Protein 2QTP (pdb70)

Secondary structure (DSSP, 8-state):
-EEEEEEEEEEEEEETTEEEEEEEEEEEEEEEEB-TTTT---S--TT--HHHHHHHHHHHHHHHHHT--GGG--EEEEE---TTS-HHHHHHHT-S-----EE----TT--EEEEEB--EEEEE-BTTBS-TTB--EEEEEE-

Foldseek 3Di:
DWPDKDKDKDWDQADPNRGDVVTKMKMKMDTKFFAPQQQHDDDDLQVLVVLLVVLLVGLVVQCVVVVHDSVQWLWKWKEKAAQRDDQVSRVSSPPDVVVHYYYYDDAAFDWDWTAIDVNPTDIDHHRHDDHRRIMIMMMTIGD

InterPro domains:
  IPR009569 Amino acid synthesis, putative [PF06684] (4-179)
  IPR035936 BB2672 superfamily [G3DSA:3.30.1330.110] (1-193)
  IPR035936 BB2672 superfamily [SSF160519] (2-193)

Organism: Ruegeria pomeroyi (strain ATCC 700808 / DSM 15171 / DSS-3) (NCBI:txid246200)

Structure (mmCIF, N/CA/C/O backbone):
data_2QTP
#
_entry.id   2QTP
#
_cell.length_a   94.730
_cell.length_b   94.730
_cell.length_c   47.150
_cell.angle_alpha   90.000
_cell.angle_beta   90.000
_cell.angle_gamma   90.000
#
_symmetry.space_group_name_H-M   'P 43 21 2'
#
loop_
_entity.id
_entity.type
_entity.pdbx_description
1 polymer 'Uncharacterized protein'
2 water water
#
loop_
_atom_site.group_PDB
_atom_site.id
_atom_site.type_symbol
_atom_site.label_atom_id
_atom_site.label_alt_id
_atom_site.label_comp_id
_atom_site.label_asym_id
_atom_site.label_entity_id
_atom_site.label_seq_id
_atom_site.pdbx_PDB_ins_code
_atom_site.Cartn_x
_atom_site.Cartn_y
_atom_site.Cartn_z
_atom_site.occupancy
_atom_site.B_iso_or_equiv
_atom_site.auth_seq_id
_atom_site.auth_comp_id
_atom_site.auth_asym_id
_atom_site.auth_atom_id
_atom_site.pdbx_PDB_model_num
ATOM 1 N N . LYS A 1 4 ? 47.426 21.891 23.983 1.00 86.49 3 LYS A N 1
ATOM 2 C CA . LYS A 1 4 ? 48.765 21.767 24.668 1.00 82.04 3 LYS A CA 1
ATOM 3 C C . LYS A 1 4 ? 49.887 22.403 23.854 1.00 77.21 3 LYS A C 1
ATOM 4 O O . LYS A 1 4 ? 50.812 21.685 23.493 1.00 80.57 3 LYS A O 1
ATOM 6 N N . ILE A 1 5 ? 49.805 23.700 23.542 1.00 71.29 4 ILE A N 1
ATOM 7 C CA . ILE A 1 5 ? 50.865 24.410 22.759 1.00 69.02 4 ILE A CA 1
ATOM 8 C C . ILE A 1 5 ? 51.923 25.022 23.676 1.00 66.45 4 ILE A C 1
ATOM 9 O O . ILE A 1 5 ? 51.647 25.951 24.416 1.00 65.79 4 ILE A O 1
ATOM 14 N N . ARG A 1 6 ? 53.137 24.497 23.625 1.00 63.39 5 ARG A N 1
ATOM 15 C CA . ARG A 1 6 ? 54.242 25.077 24.404 1.00 65.45 5 ARG A CA 1
ATOM 16 C C . ARG A 1 6 ? 54.824 26.382 23.810 1.00 63.41 5 ARG A C 1
ATOM 17 O O . ARG A 1 6 ? 55.120 27.356 24.528 1.00 62.66 5 ARG A O 1
ATOM 25 N N . LYS A 1 7 ? 54.996 26.377 22.487 1.00 66.50 6 LYS A N 1
ATOM 26 C CA . LYS A 1 7 ? 55.643 27.463 21.743 1.00 66.55 6 LYS A CA 1
ATOM 27 C C . LYS A 1 7 ? 54.972 27.620 20.391 1.00 64.81 6 LYS A C 1
ATOM 28 O O . LYS A 1 7 ? 54.609 26.613 19.764 1.00 62.94 6 LYS A O 1
ATOM 34 N N . ILE A 1 8 ? 54.877 28.858 19.924 1.00 62.83 7 ILE A N 1
ATOM 35 C CA . ILE A 1 8 ? 54.468 29.157 18.557 1.00 65.87 7 ILE A CA 1
ATOM 36 C C . ILE A 1 8 ? 55.574 30.039 17.980 1.00 65.43 7 ILE A C 1
ATOM 37 O O . ILE A 1 8 ? 56.097 30.897 18.657 1.00 64.09 7 ILE A O 1
ATOM 42 N N . ALA A 1 9 ? 55.939 29.815 16.729 1.00 65.68 8 ALA A N 1
ATOM 43 C CA . ALA A 1 9 ? 56.992 30.610 16.107 1.00 66.32 8 ALA A CA 1
ATOM 44 C C . ALA A 1 9 ? 56.567 30.948 14.687 1.00 66.05 8 ALA A C 1
ATOM 45 O O . ALA A 1 9 ? 55.937 30.111 14.011 1.00 63.95 8 ALA A O 1
ATOM 47 N N . VAL A 1 10 ? 56.884 32.164 14.246 1.00 63.21 9 VAL A N 1
ATOM 48 C CA . VAL A 1 10 ? 56.569 32.611 12.878 1.00 65.61 9 VAL A CA 1
ATOM 49 C C . VAL A 1 10 ? 57.862 33.131 12.229 1.00 66.54 9 VAL A C 1
ATOM 50 O O . VAL A 1 10 ? 58.617 33.892 12.854 1.00 67.87 9 VAL A O 1
ATOM 54 N N . PHE A 1 11 ? 58.136 32.675 11.011 1.00 68.24 10 PHE A N 1
ATOM 55 C CA . PHE A 1 11 ? 59.359 33.040 10.237 1.00 70.49 10 PHE A CA 1
ATOM 56 C C . PHE A 1 11 ? 58.901 33.644 8.919 1.00 69.08 10 PHE A C 1
ATOM 57 O O . PHE A 1 11 ? 58.063 33.046 8.236 1.00 66.00 10 PHE A O 1
ATOM 65 N N . ILE A 1 12 ? 59.398 34.835 8.583 1.00 66.53 11 ILE A N 1
ATOM 66 C CA . ILE A 1 12 ? 59.120 35.436 7.297 1.00 66.48 11 ILE A CA 1
ATOM 67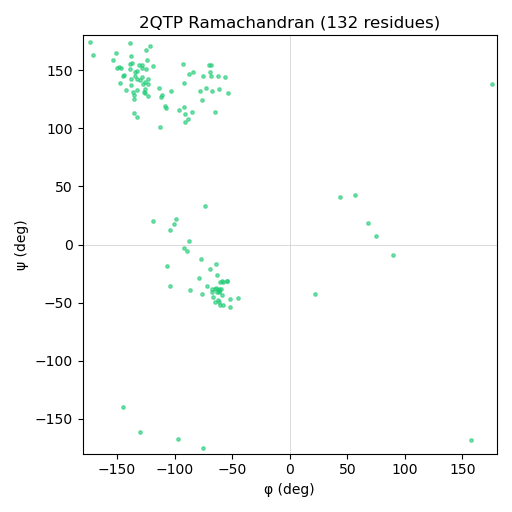 C C . ILE A 1 12 ? 60.449 35.732 6.596 1.00 65.88 11 ILE A C 1
ATOM 68 O O . ILE A 1 12 ? 61.410 36.207 7.221 1.00 61.91 11 ILE A O 1
ATOM 73 N N . GLU A 1 13 ? 60.476 35.546 5.289 1.00 63.85 12 GLU A N 1
ATOM 74 C CA . GLU A 1 13 ? 61.670 35.794 4.526 1.00 64.58 12 GLU A CA 1
ATOM 75 C C . GLU A 1 13 ? 61.324 36.569 3.260 1.00 62.61 12 GLU A C 1
ATOM 76 O O . GLU A 1 13 ? 60.454 36.146 2.507 1.00 61.17 12 GLU A O 1
ATOM 82 N N . GLU A 1 14 ? 61.985 37.719 3.060 1.00 60.54 13 GLU A N 1
ATOM 83 C CA . GLU A 1 14 ? 61.798 38.535 1.883 1.00 64.22 13 GLU A CA 1
ATOM 84 C C . GLU A 1 14 ? 63.034 38.485 1.033 1.00 61.44 13 GLU A C 1
ATOM 85 O O . GLU A 1 14 ? 64.117 38.794 1.511 1.00 60.16 13 GLU A O 1
ATOM 91 N N . THR A 1 15 ? 62.855 38.189 -0.242 1.00 58.64 14 THR A N 1
ATOM 92 C CA . THR A 1 15 ? 63.948 38.138 -1.191 1.00 58.59 14 THR A CA 1
ATOM 93 C C . THR A 1 15 ? 63.828 39.324 -2.098 1.00 58.57 14 THR A C 1
ATOM 94 O O . THR A 1 15 ? 62.812 39.499 -2.784 1.00 59.06 14 THR A O 1
ATOM 98 N N . ARG A 1 16 ? 64.858 40.164 -2.071 1.00 57.28 15 ARG A N 1
ATOM 99 C CA . ARG A 1 16 ? 64.910 41.341 -2.879 1.00 55.03 15 ARG A CA 1
ATOM 100 C C . ARG A 1 16 ? 65.896 41.219 -4.046 1.00 54.93 15 ARG A C 1
ATOM 101 O O . ARG A 1 16 ? 65.841 42.026 -4.954 1.00 51.58 15 ARG A O 1
ATOM 109 N N . ILE A 1 17 ? 66.830 40.267 -3.993 1.00 54.93 16 ILE A N 1
ATOM 110 C CA . ILE A 1 17 ? 67.782 40.033 -5.092 1.00 55.33 16 ILE A CA 1
ATOM 111 C C . ILE A 1 17 ? 67.842 38.526 -5.267 1.00 58.09 16 ILE A C 1
ATOM 112 O O . ILE A 1 17 ? 67.944 37.791 -4.299 1.00 58.07 16 ILE A O 1
ATOM 117 N N . GLU A 1 18 ? 67.712 38.059 -6.498 1.00 64.40 17 GLU A N 1
ATOM 118 C CA . GLU A 1 18 ? 67.714 36.619 -6.781 1.00 70.08 17 GLU A CA 1
ATOM 119 C C . GLU A 1 18 ? 68.342 36.458 -8.145 1.00 71.29 17 GLU A C 1
ATOM 120 O O . GLU A 1 18 ? 68.095 37.277 -9.036 1.00 73.13 17 GLU A O 1
ATOM 126 N N . ALA A 1 19 ? 69.182 35.437 -8.291 1.00 72.14 18 ALA A N 1
ATOM 127 C CA . ALA A 1 19 ? 69.933 35.241 -9.518 1.00 72.19 18 ALA A CA 1
ATOM 128 C C . ALA A 1 19 ? 70.498 36.579 -9.997 1.00 72.88 18 ALA A C 1
ATOM 129 O O . ALA A 1 19 ? 70.458 36.868 -11.179 1.00 75.22 18 ALA A O 1
ATOM 130 N N . GLY A 1 20 ? 70.996 37.406 -9.081 1.00 73.01 19 GLY A N 1
ATOM 131 C CA . GLY A 1 20 ? 71.582 38.702 -9.442 1.00 72.45 19 GLY A CA 1
ATOM 132 C C . GLY A 1 20 ? 70.619 39.749 -9.984 1.00 73.23 19 GLY A C 1
ATOM 133 O O . GLY A 1 20 ? 71.053 40.729 -10.568 1.00 74.41 19 GLY A O 1
ATOM 134 N N . ARG A 1 21 ? 69.320 39.577 -9.740 1.00 76.21 20 ARG A N 1
ATOM 135 C CA . ARG A 1 21 ? 68.283 40.459 -10.292 1.00 77.70 20 ARG A CA 1
ATOM 136 C C . ARG A 1 21 ? 67.403 41.025 -9.169 1.00 74.34 20 ARG A C 1
ATOM 137 O O . ARG A 1 21 ? 66.908 40.262 -8.346 1.00 73.27 20 ARG A O 1
ATOM 143 N N . GLU A 1 22 ? 67.198 42.344 -9.158 1.00 72.12 21 GLU A N 1
ATOM 144 C CA . GLU A 1 22 ? 66.364 43.014 -8.146 1.00 74.09 21 GLU A CA 1
ATOM 145 C C . GLU A 1 22 ? 64.883 42.592 -8.235 1.00 73.25 21 GLU A C 1
ATOM 146 O O . GLU A 1 22 ? 64.210 42.873 -9.203 1.00 75.64 21 GLU A O 1
ATOM 152 N N . ILE A 1 23 ? 64.393 41.904 -7.213 1.00 74.90 22 ILE A N 1
ATOM 153 C CA . ILE A 1 23 ? 63.011 41.428 -7.153 1.00 73.77 22 ILE A CA 1
ATOM 154 C C . ILE A 1 23 ? 62.132 42.532 -6.523 1.00 76.75 22 ILE A C 1
ATOM 155 O O . ILE A 1 23 ? 62.218 42.810 -5.316 1.00 76.72 22 ILE A O 1
ATOM 160 N N . SER A 1 24 ? 61.311 43.171 -7.364 1.00 78.34 23 SER A N 1
ATOM 161 C CA . SER A 1 24 ? 60.435 44.284 -6.966 1.00 79.38 23 SER A CA 1
ATOM 162 C C . SER A 1 24 ? 59.028 44.103 -7.549 1.00 79.34 23 SER A C 1
ATOM 163 O O . SER A 1 24 ? 58.855 44.144 -8.762 1.00 81.14 23 SER A O 1
ATOM 166 N N . PRO A 1 25 ? 58.018 43.876 -6.693 1.00 79.12 24 PRO A N 1
ATOM 167 C CA . PRO A 1 25 ? 58.115 43.811 -5.232 1.00 77.12 24 PRO A CA 1
ATOM 168 C C . PRO A 1 25 ? 58.871 42.553 -4.790 1.00 74.37 24 PRO A C 1
ATOM 169 O O . PRO A 1 25 ? 58.932 41.578 -5.543 1.00 75.71 24 PRO A O 1
ATOM 173 N N . PRO A 1 26 ? 59.488 42.587 -3.602 1.00 72.30 25 PRO A N 1
ATOM 174 C CA . PRO A 1 26 ? 60.140 41.393 -3.055 1.00 70.24 25 PRO A CA 1
ATOM 175 C C . PRO A 1 26 ? 59.196 40.228 -2.942 1.00 68.96 25 PRO A C 1
ATOM 176 O O . PRO A 1 26 ? 58.031 40.428 -2.630 1.00 70.90 25 PRO A O 1
ATOM 180 N N . THR A 1 27 ? 59.693 39.021 -3.181 1.00 65.40 26 THR A N 1
ATOM 181 C CA . THR A 1 27 ? 58.889 37.861 -2.984 1.00 64.40 26 THR A CA 1
ATOM 182 C C . THR A 1 27 ? 59.030 37.429 -1.520 1.00 62.27 26 THR A C 1
ATOM 183 O O . THR A 1 27 ? 60.068 37.625 -0.903 1.00 60.31 26 THR A O 1
ATOM 187 N N . ARG A 1 28 ? 57.964 36.883 -0.949 1.00 59.77 27 ARG A N 1
ATOM 188 C CA . ARG A 1 28 ? 57.961 36.576 0.461 1.00 61.65 27 ARG A CA 1
ATOM 189 C C . ARG A 1 28 ? 57.411 35.206 0.772 1.00 63.79 27 ARG A C 1
ATOM 190 O O . ARG A 1 28 ? 56.481 34.723 0.114 1.00 67.70 27 ARG A O 1
ATOM 198 N N . LYS A 1 29 ? 57.988 34.582 1.792 1.00 61.98 28 LYS A N 1
ATOM 199 C CA . LYS A 1 29 ? 57.526 33.294 2.283 1.00 62.83 28 LYS A CA 1
ATOM 200 C C . LYS A 1 29 ? 57.318 33.434 3.783 1.00 61.26 28 LYS A C 1
ATOM 201 O O . LYS A 1 29 ? 58.090 34.125 4.468 1.00 61.52 28 LYS A O 1
ATOM 207 N N . ALA A 1 30 ? 56.299 32.775 4.308 1.00 60.47 29 ALA A N 1
ATOM 208 C CA . ALA A 1 30 ? 56.082 32.769 5.750 1.00 59.73 29 ALA A CA 1
ATOM 209 C C . ALA A 1 30 ? 55.793 31.352 6.160 1.00 60.81 29 ALA A C 1
ATOM 210 O O . ALA A 1 30 ? 55.220 30.578 5.377 1.00 59.84 29 ALA A O 1
ATOM 212 N N . VAL A 1 31 ? 56.189 31.004 7.378 1.00 61.44 30 VAL A N 1
ATOM 213 C CA . VAL A 1 31 ? 55.877 29.702 7.954 1.00 63.34 30 VAL A CA 1
ATOM 214 C C . VAL A 1 31 ? 55.574 29.901 9.449 1.00 64.21 30 VAL A C 1
ATOM 215 O O . VAL A 1 31 ? 56.256 30.661 10.119 1.00 64.44 30 VAL A O 1
ATOM 219 N N . ALA A 1 32 ? 54.491 29.297 9.921 1.00 63.43 31 ALA A N 1
ATOM 220 C CA . ALA A 1 32 ? 54.088 29.339 11.330 1.00 63.87 31 ALA A CA 1
ATOM 221 C C . ALA A 1 32 ? 54.218 27.899 11.867 1.00 63.88 31 ALA A C 1
ATOM 222 O O . ALA A 1 32 ? 53.802 26.942 11.203 1.00 62.71 31 ALA A O 1
ATOM 224 N N . VAL A 1 33 ? 54.815 27.775 13.051 1.00 62.54 32 VAL A N 1
ATOM 225 C CA . VAL A 1 33 ? 55.137 26.499 13.681 1.00 63.35 32 VAL A CA 1
ATOM 226 C C . VAL A 1 33 ? 54.580 26.456 15.115 1.00 65.21 32 VAL A C 1
ATOM 227 O O . VAL A 1 33 ? 54.648 27.465 15.849 1.00 63.67 32 VAL A O 1
ATOM 231 N N . ALA A 1 34 ? 54.004 25.308 15.488 1.00 63.48 33 ALA A N 1
ATOM 232 C CA . ALA A 1 34 ? 53.513 25.058 16.868 1.00 65.93 33 ALA A CA 1
ATOM 233 C C . ALA A 1 34 ? 54.185 23.821 17.399 1.00 66.24 33 ALA A C 1
ATOM 234 O O . ALA A 1 34 ? 54.396 22.852 16.666 1.00 65.55 33 ALA A O 1
ATOM 236 N N . VAL A 1 35 ? 54.581 23.896 18.663 1.00 65.08 34 VAL A N 1
ATOM 237 C CA . VAL A 1 35 ? 55.142 22.763 19.385 1.00 66.54 34 VAL A CA 1
ATOM 238 C C . VAL A 1 35 ? 54.091 22.314 20.387 1.00 65.18 34 VAL A C 1
ATOM 239 O O . VAL A 1 35 ? 53.700 23.069 21.274 1.00 64.71 34 VAL A O 1
ATOM 243 N N . ILE A 1 36 ? 53.613 21.079 20.230 1.00 67.55 35 ILE A N 1
ATOM 244 C CA . ILE A 1 36 ? 52.602 20.546 21.132 1.00 67.49 35 ILE A CA 1
ATOM 245 C C . ILE A 1 36 ? 53.056 19.249 21.768 1.00 66.51 35 ILE A C 1
ATOM 246 O O . ILE A 1 36 ? 53.918 18.593 21.246 1.00 63.73 35 ILE A O 1
ATOM 251 N N . GLU A 1 37 ? 52.451 18.892 22.894 1.00 68.33 36 GLU A N 1
ATOM 252 C CA . GLU A 1 37 ? 52.652 17.600 23.520 1.00 71.08 36 GLU A CA 1
ATOM 253 C C . GLU A 1 37 ? 51.933 16.539 22.691 1.00 68.61 36 GLU A C 1
ATOM 254 O O . GLU A 1 37 ? 50.810 16.750 22.245 1.00 67.16 36 GLU A O 1
ATOM 260 N N . ASN A 1 38 ? 52.609 15.421 22.434 1.00 65.32 37 ASN A N 1
ATOM 261 C CA . ASN A 1 38 ? 52.018 14.301 21.709 1.00 64.63 37 ASN A CA 1
ATOM 262 C C . ASN A 1 38 ? 51.280 13.474 22.746 1.00 65.65 37 ASN A C 1
ATOM 263 O O . ASN A 1 38 ? 51.915 12.928 23.651 1.00 65.43 37 ASN A O 1
ATOM 268 N N . PRO A 1 39 ? 49.934 13.404 22.664 1.00 68.14 38 PRO A N 1
ATOM 269 C CA . PRO A 1 39 ? 49.229 12.585 23.674 1.00 67.28 38 PRO A CA 1
ATOM 270 C C . PRO A 1 39 ? 49.561 11.079 23.604 1.00 64.95 38 PRO A C 1
ATOM 271 O O . PRO A 1 39 ? 49.343 10.364 24.566 1.00 67.75 38 PRO A O 1
ATOM 275 N N . PHE A 1 40 ? 50.129 10.629 22.490 1.00 64.63 39 PHE A N 1
ATOM 276 C CA . PHE A 1 40 ? 50.458 9.239 22.289 1.00 65.27 39 PHE A CA 1
ATOM 277 C C . PHE A 1 40 ? 51.941 8.941 22.444 1.00 64.48 39 PHE A C 1
ATOM 278 O O . PHE A 1 40 ? 52.377 7.882 22.059 1.00 66.47 39 PHE A O 1
ATOM 286 N N . ALA A 1 41 ? 52.709 9.885 22.983 1.00 63.38 40 ALA A N 1
ATOM 287 C CA . ALA A 1 41 ? 54.114 9.671 23.240 1.00 60.37 40 ALA A CA 1
ATOM 288 C C . ALA A 1 41 ? 54.258 8.524 24.237 1.00 60.09 40 ALA A C 1
ATOM 289 O O . ALA A 1 41 ? 53.553 8.482 25.238 1.00 60.90 40 ALA A O 1
ATOM 291 N N . GLY A 1 42 ? 55.170 7.599 23.951 1.00 57.54 41 GLY A N 1
ATOM 292 C CA . GLY A 1 42 ? 55.408 6.423 24.805 1.00 58.82 41 GLY A CA 1
ATOM 293 C C . GLY A 1 42 ? 54.365 5.343 24.717 1.00 57.00 41 GLY A C 1
ATOM 294 O O . GLY A 1 42 ? 54.413 4.372 25.454 1.00 58.61 41 GLY A O 1
ATOM 295 N N . ARG A 1 43 ? 53.440 5.482 23.787 1.00 59.90 42 ARG A N 1
ATOM 296 C CA . ARG A 1 43 ? 52.284 4.601 23.683 1.00 60.83 42 ARG A CA 1
ATOM 297 C C . ARG A 1 43 ? 52.098 4.012 22.277 1.00 62.64 42 ARG A C 1
ATOM 298 O O . ARG A 1 43 ? 52.513 4.595 21.266 1.00 58.66 42 ARG A O 1
ATOM 306 N N . TYR A 1 44 ? 51.455 2.859 22.234 1.00 63.90 43 TYR A N 1
ATOM 307 C CA . TYR A 1 44 ? 51.113 2.155 20.992 1.00 65.00 43 TYR A CA 1
ATOM 308 C C . TYR A 1 44 ? 49.599 2.213 20.894 1.00 65.67 43 TYR A C 1
ATOM 309 O O . TYR A 1 44 ? 48.915 1.497 21.591 1.00 64.70 43 TYR A O 1
ATOM 318 N N . VAL A 1 45 ? 49.084 3.116 20.069 1.00 69.48 44 VAL A N 1
ATOM 319 C CA . VAL A 1 45 ? 47.622 3.313 19.929 1.00 71.92 44 VAL A CA 1
ATOM 320 C C . VAL A 1 45 ? 47.211 3.254 18.467 1.00 70.71 44 VAL A C 1
ATOM 321 O O . VAL A 1 45 ? 48.017 3.551 17.601 1.00 73.73 44 VAL A O 1
ATOM 325 N N . GLU A 1 46 ? 45.978 2.847 18.183 1.00 69.41 45 GLU A N 1
ATOM 326 C CA . GLU A 1 46 ? 45.528 2.707 16.790 1.00 68.74 45 GLU A CA 1
ATOM 327 C C . GLU A 1 46 ? 44.609 3.852 16.371 1.00 66.33 45 GLU A C 1
ATOM 328 O O . GLU A 1 46 ? 44.628 4.276 15.221 1.00 64.13 45 GLU A O 1
ATOM 334 N N . ASP A 1 47 ? 43.794 4.323 17.306 1.00 64.30 46 ASP A N 1
ATOM 335 C CA . ASP A 1 47 ? 42.817 5.379 17.029 1.00 64.57 46 ASP A CA 1
ATOM 336 C C . ASP A 1 47 ? 43.459 6.715 17.301 1.00 64.57 46 ASP A C 1
ATOM 337 O O . ASP A 1 47 ? 43.671 7.116 18.471 1.00 65.81 46 ASP A O 1
ATOM 342 N N . LEU A 1 48 ? 43.782 7.410 16.209 1.00 65.22 47 LEU A N 1
ATOM 343 C CA . LEU A 1 48 ? 44.502 8.683 16.269 1.00 63.81 47 LEU A CA 1
ATOM 344 C C . LEU A 1 48 ? 43.580 9.889 16.107 1.00 62.64 47 LEU A C 1
ATOM 345 O O . LEU A 1 48 ? 44.038 10.966 15.807 1.00 60.73 47 LEU A O 1
ATOM 350 N N . THR A 1 49 ? 42.276 9.692 16.293 1.00 62.43 48 THR A N 1
ATOM 351 C CA . THR A 1 49 ? 41.281 10.748 16.174 1.00 62.91 48 THR A CA 1
ATOM 352 C C . THR A 1 49 ? 41.735 12.026 16.873 1.00 65.95 48 THR A C 1
ATOM 353 O O . THR A 1 49 ? 41.638 13.118 16.314 1.00 68.50 48 THR A O 1
ATOM 357 N N . GLU A 1 50 ? 42.237 11.879 18.093 1.00 67.11 49 GLU A N 1
ATOM 358 C CA . GLU A 1 50 ? 42.593 13.021 18.906 1.00 68.44 49 GLU A CA 1
ATOM 359 C C . GLU A 1 50 ? 43.656 13.883 18.205 1.00 66.48 49 GLU A C 1
ATOM 360 O O . GLU A 1 50 ? 43.586 15.107 18.252 1.00 66.73 49 GLU A O 1
ATOM 366 N N . LEU A 1 51 ? 44.613 13.258 17.524 1.00 65.63 50 LEU A N 1
ATOM 367 C CA . LEU A 1 51 ? 45.595 14.036 16.770 1.00 65.31 50 LEU A CA 1
ATOM 368 C C . LEU A 1 51 ? 45.027 14.660 15.486 1.00 64.85 50 LEU A C 1
ATOM 369 O O . LEU A 1 51 ? 45.510 15.703 15.092 1.00 64.18 50 LEU A O 1
ATOM 382 N N . ASP A 1 53 ? 41.850 15.729 15.108 1.00 63.58 52 ASP A N 1
ATOM 383 C CA . ASP A 1 53 ? 41.072 16.871 15.599 1.00 64.46 52 ASP A CA 1
ATOM 384 C C . ASP A 1 53 ? 41.998 18.010 15.995 1.00 64.44 52 ASP A C 1
ATOM 385 O O . ASP A 1 53 ? 41.749 19.144 15.640 1.00 67.06 52 ASP A O 1
ATOM 390 N N . THR A 1 54 ? 43.099 17.711 16.678 1.00 65.20 53 THR A N 1
ATOM 391 C CA . THR A 1 54 ? 44.112 18.759 17.041 1.00 67.41 53 THR A CA 1
ATOM 392 C C . THR A 1 54 ? 44.769 19.388 15.791 1.00 67.15 53 THR A C 1
ATOM 393 O O . THR A 1 54 ? 44.966 20.583 15.710 1.00 66.88 53 THR A O 1
ATOM 397 N N . GLY A 1 55 ? 45.080 18.563 14.806 1.00 67.29 54 GLY A N 1
ATOM 398 C CA . GLY A 1 55 ? 45.633 19.027 13.555 1.00 63.32 54 GLY A CA 1
ATOM 399 C C . GLY A 1 55 ? 44.716 19.948 12.802 1.00 64.88 54 GLY A C 1
ATOM 400 O O . GLY A 1 55 ? 45.171 20.893 12.201 1.00 64.73 54 GLY A O 1
ATOM 401 N N . ALA A 1 56 ? 43.420 19.680 12.817 1.00 65.27 55 ALA A N 1
ATOM 402 C CA . ALA A 1 56 ? 42.445 20.579 12.189 1.00 67.77 55 ALA A CA 1
ATOM 403 C C . ALA A 1 56 ? 42.516 22.007 12.762 1.00 67.91 55 ALA A C 1
ATOM 404 O O . ALA A 1 56 ? 42.553 22.964 12.006 1.00 69.07 55 ALA A O 1
ATOM 406 N N A GLU A 1 57 ? 42.540 22.119 14.081 0.50 69.61 56 GLU A N 1
ATOM 407 N N B GLU A 1 57 ? 42.550 22.125 14.099 0.50 69.97 56 GLU A N 1
ATOM 408 C CA A GLU A 1 57 ? 42.612 23.406 14.753 0.50 69.67 56 GLU A CA 1
ATOM 409 C CA B GLU A 1 57 ? 42.636 23.429 14.804 0.50 70.33 56 GLU A CA 1
ATOM 410 C C A GLU A 1 57 ? 43.963 24.087 14.548 0.50 68.87 56 GLU A C 1
ATOM 411 C C B GLU A 1 57 ? 43.979 24.101 14.589 0.50 69.22 56 GLU A C 1
ATOM 412 O O A GLU A 1 57 ? 44.018 25.292 14.372 0.50 70.20 56 GLU A O 1
ATOM 413 O O B GLU A 1 57 ? 44.045 25.310 14.451 0.50 70.62 56 GLU A O 1
ATOM 424 N N . LEU A 1 58 ? 45.046 23.315 14.551 1.00 70.38 57 LEU A N 1
ATOM 425 C CA . LEU A 1 58 ? 46.380 23.864 14.333 1.00 70.62 57 LEU A CA 1
ATOM 426 C C . LEU A 1 58 ? 46.553 24.392 12.932 1.00 70.00 57 LEU A C 1
ATOM 427 O O . LEU A 1 58 ? 47.109 25.463 12.747 1.00 68.90 57 LEU A O 1
ATOM 432 N N . GLY A 1 59 ? 46.075 23.666 11.939 1.00 70.06 58 GLY A N 1
ATOM 433 C CA . GLY A 1 59 ? 46.208 24.139 10.565 1.00 69.74 58 GLY A CA 1
ATOM 434 C C . GLY A 1 59 ? 45.560 25.484 10.337 1.00 70.82 58 GLY A C 1
ATOM 435 O O . GLY A 1 59 ? 46.114 26.382 9.670 1.00 69.44 58 GLY A O 1
ATOM 436 N N . ALA A 1 60 ? 44.362 25.628 10.891 1.00 70.19 59 ALA A N 1
ATOM 437 C CA . ALA A 1 60 ? 43.635 26.876 10.838 1.00 67.95 59 ALA A CA 1
ATOM 438 C C . ALA A 1 60 ? 44.419 27.968 11.572 1.00 68.01 59 ALA A C 1
ATOM 439 O O . ALA A 1 60 ? 44.580 29.067 11.064 1.00 69.26 59 ALA A O 1
ATOM 441 N N . LEU A 1 61 ? 44.891 27.658 12.772 1.00 66.83 60 LEU A N 1
ATOM 442 C CA . LEU A 1 61 ? 45.613 28.613 13.586 1.00 67.49 60 LEU A CA 1
ATOM 443 C C . LEU A 1 61 ? 46.911 29.085 12.906 1.00 67.38 60 LEU A C 1
ATOM 444 O O . LEU A 1 61 ? 47.170 30.289 12.813 1.00 63.61 60 LEU A O 1
ATOM 449 N N . LEU A 1 62 ? 47.707 28.129 12.436 1.00 65.27 61 LEU A N 1
ATOM 450 C CA . LEU A 1 62 ? 48.994 28.422 11.817 1.00 65.10 61 LEU A CA 1
ATOM 451 C C . LEU A 1 62 ? 48.819 29.057 10.439 1.00 65.91 61 LEU A C 1
ATOM 452 O O . LEU A 1 62 ? 49.582 29.964 10.055 1.00 64.11 61 LEU A O 1
ATOM 457 N N . GLY A 1 63 ? 47.802 28.629 9.698 1.00 65.69 62 GLY A N 1
ATOM 458 C CA . GLY A 1 63 ? 47.511 29.271 8.407 1.00 66.74 62 GLY A CA 1
ATOM 459 C C . GLY A 1 63 ? 47.154 30.756 8.562 1.00 66.77 62 GLY A C 1
ATOM 460 O O . GLY A 1 63 ? 47.559 31.579 7.763 1.00 68.65 62 GLY A O 1
ATOM 461 N N . GLU A 1 64 ? 46.393 31.076 9.601 1.00 67.38 63 GLU A N 1
ATOM 462 C CA . GLU A 1 64 ? 46.015 32.442 9.933 1.00 68.07 63 GLU A CA 1
ATOM 463 C C . GLU A 1 64 ? 47.237 33.249 10.379 1.00 67.80 63 GLU A C 1
ATOM 464 O O . GLU A 1 64 ? 47.355 34.417 10.013 1.00 66.31 63 GLU A O 1
ATOM 470 N N . ARG A 1 65 ? 48.129 32.650 11.169 1.00 65.06 64 ARG A N 1
ATOM 471 C CA . ARG A 1 65 ? 49.354 33.352 11.577 1.00 66.14 64 ARG A CA 1
ATOM 472 C C . ARG A 1 65 ? 50.202 33.704 10.365 1.00 67.02 64 ARG A C 1
ATOM 473 O O . ARG A 1 65 ? 50.762 34.804 10.292 1.00 65.89 64 ARG A O 1
ATOM 481 N N . CYS A 1 66 ? 50.267 32.795 9.394 1.00 66.27 65 CYS A N 1
ATOM 482 C CA . CYS A 1 66 ? 51.000 33.053 8.142 1.00 66.89 65 CYS A CA 1
ATOM 483 C C . CYS A 1 66 ? 50.496 34.275 7.397 1.00 67.03 65 CYS A C 1
ATOM 484 O O . CYS A 1 66 ? 51.282 35.145 7.030 1.00 69.27 65 CYS A O 1
ATOM 487 N N . VAL A 1 67 ? 49.187 34.337 7.156 1.00 68.65 66 VAL A N 1
ATOM 488 C CA . VAL A 1 67 ? 48.586 35.464 6.432 1.00 67.90 66 VAL A CA 1
ATOM 489 C C . VAL A 1 67 ? 48.672 36.767 7.240 1.00 68.27 66 VAL A C 1
ATOM 490 O O . VAL A 1 67 ? 48.917 37.814 6.674 1.00 68.65 66 VAL A O 1
ATOM 494 N N . GLN A 1 68 ? 48.485 36.707 8.551 1.00 69.59 67 GLN A N 1
ATOM 495 C CA . GLN A 1 68 ? 48.703 37.877 9.386 1.00 71.58 67 GLN A CA 1
ATOM 496 C C . GLN A 1 68 ? 50.144 38.364 9.309 1.00 70.71 67 GLN A C 1
ATOM 497 O O . GLN A 1 68 ? 50.369 39.552 9.254 1.00 70.54 67 GLN A O 1
ATOM 503 N N . ALA A 1 69 ? 51.115 37.456 9.294 1.00 68.24 68 ALA A N 1
ATOM 504 C CA . ALA A 1 69 ? 52.522 37.837 9.195 1.00 66.55 68 ALA A CA 1
ATOM 505 C C . ALA A 1 69 ? 52.854 38.535 7.877 1.00 65.58 68 ALA A C 1
ATOM 506 O O . ALA A 1 69 ? 53.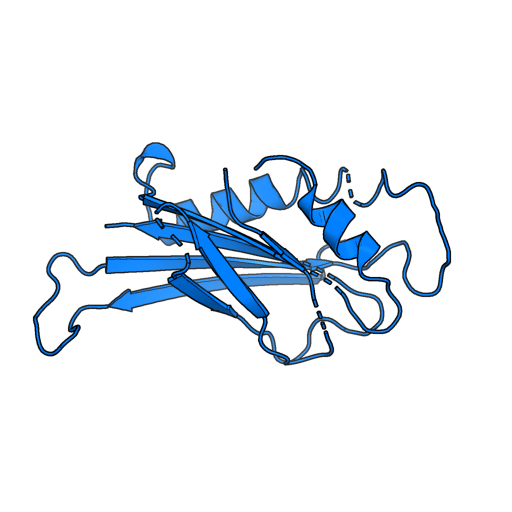684 39.425 7.835 1.00 66.58 68 ALA A O 1
ATOM 508 N N . LEU A 1 70 ? 52.238 38.088 6.800 1.00 65.16 69 LEU A N 1
ATOM 509 C CA . LEU A 1 70 ? 52.478 38.624 5.479 1.00 67.09 69 LEU A CA 1
ATO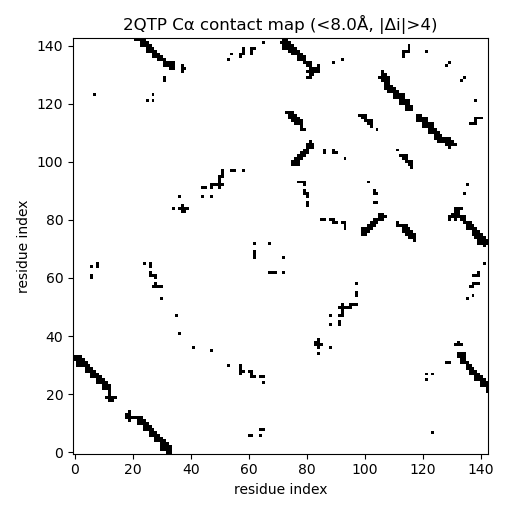M 510 C C . LEU A 1 70 ? 51.542 39.784 5.193 1.00 70.42 69 LEU A C 1
ATOM 511 O O . LEU A 1 70 ? 51.636 40.414 4.157 1.00 71.29 69 LEU A O 1
ATOM 516 N N . GLY A 1 71 ? 50.618 40.043 6.103 1.00 72.95 70 GLY A N 1
ATOM 517 C CA . GLY A 1 71 ? 49.652 41.113 5.923 1.00 73.43 70 GLY A CA 1
ATOM 518 C C . GLY A 1 71 ? 48.866 40.958 4.642 1.00 73.66 70 GLY A C 1
ATOM 519 O O . GLY A 1 71 ? 48.664 41.932 3.927 1.00 74.69 70 GLY A O 1
ATOM 520 N N . ILE A 1 72 ? 48.433 39.740 4.327 1.00 73.40 71 ILE A N 1
ATOM 521 C CA . ILE A 1 72 ? 47.635 39.551 3.124 1.00 72.95 71 ILE A CA 1
ATOM 522 C C . ILE A 1 72 ? 46.332 38.872 3.476 1.00 74.01 71 ILE A C 1
ATOM 523 O O . ILE A 1 72 ? 46.156 38.385 4.593 1.00 72.95 71 ILE A O 1
ATOM 528 N N . ARG A 1 73 ? 45.419 38.889 2.508 1.00 75.88 72 ARG A N 1
ATOM 529 C CA . ARG A 1 73 ? 44.185 38.143 2.574 1.00 78.00 72 ARG A CA 1
ATOM 530 C C . ARG A 1 73 ? 44.582 36.749 2.072 1.00 79.06 72 ARG A C 1
ATOM 531 O O . ARG A 1 73 ? 45.508 36.624 1.279 1.00 80.59 72 ARG A O 1
ATOM 533 N N . PRO A 1 74 ? 43.934 35.695 2.569 1.00 79.47 73 PRO A N 1
ATOM 534 C CA . PRO A 1 74 ? 44.232 34.322 2.138 1.00 81.03 73 PRO A CA 1
ATOM 535 C C . PRO A 1 74 ? 44.161 34.069 0.635 1.00 81.23 73 PRO A C 1
ATOM 536 O O . PRO A 1 74 ? 44.872 33.215 0.110 1.00 81.10 73 PRO A O 1
ATOM 540 N N . GLU A 1 75 ? 43.283 34.785 -0.049 1.00 83.89 74 GLU A N 1
ATOM 541 C CA . GLU A 1 75 ? 43.156 34.635 -1.490 1.00 84.20 74 GLU A CA 1
ATOM 542 C C . GLU A 1 75 ? 44.398 35.187 -2.240 1.00 83.26 74 GLU A C 1
ATOM 543 O O . GLU A 1 75 ? 44.665 34.788 -3.372 1.00 82.82 74 GLU A O 1
ATOM 546 N N . GLN A 1 76 ? 45.175 36.065 -1.600 1.00 81.98 75 GLN A N 1
ATOM 547 C CA . GLN A 1 76 ? 46.418 36.573 -2.201 1.00 82.78 75 GLN A CA 1
ATOM 548 C C . GLN A 1 76 ? 47.615 35.578 -2.142 1.00 82.21 75 GLN A C 1
ATOM 549 O O . GLN A 1 76 ? 48.636 35.811 -2.792 1.00 84.27 75 GLN A O 1
ATOM 555 N N . ALA A 1 77 ? 47.510 34.498 -1.363 1.00 80.55 76 ALA A N 1
ATOM 556 C CA . ALA A 1 77 ? 48.587 33.498 -1.246 1.00 77.64 76 ALA A CA 1
ATOM 557 C C . ALA A 1 77 ? 48.800 32.713 -2.547 1.00 76.32 76 ALA A C 1
ATOM 558 O O . ALA A 1 77 ? 47.853 32.208 -3.114 1.00 77.28 76 ALA A O 1
ATOM 560 N N . GLU A 1 78 ? 50.047 32.588 -2.985 1.00 75.15 77 GLU A N 1
ATOM 561 C CA . GLU A 1 78 ? 50.405 31.864 -4.214 1.00 75.08 77 GLU A CA 1
ATOM 562 C C . GLU A 1 78 ? 50.615 30.337 -3.990 1.00 73.79 77 GLU A C 1
ATOM 563 O O . GLU A 1 78 ? 50.261 29.536 -4.843 1.00 72.93 77 GLU A O 1
ATOM 566 N N . SER A 1 79 ? 51.224 29.957 -2.865 1.00 71.37 78 SER A N 1
ATOM 567 C CA . SER A 1 79 ? 51.535 28.555 -2.537 1.00 69.77 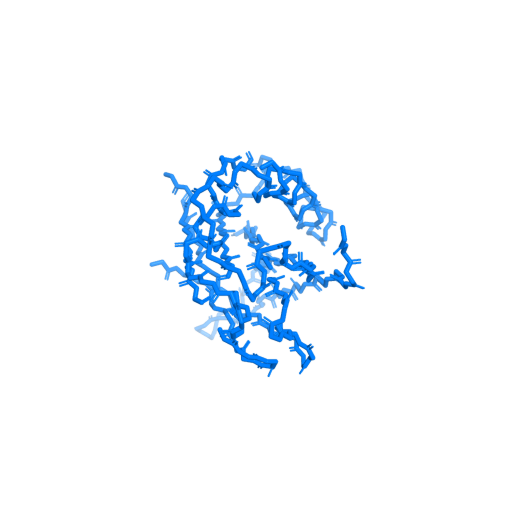78 SER A CA 1
ATOM 568 C C . SER A 1 79 ? 51.215 28.290 -1.089 1.00 68.61 78 SER A C 1
ATOM 569 O O . SER A 1 79 ? 51.242 29.220 -0.295 1.00 67.29 78 SER A O 1
ATOM 572 N N . TYR A 1 80 ? 50.964 27.020 -0.754 1.00 68.80 79 TYR A N 1
ATOM 573 C CA . TYR A 1 80 ? 50.781 26.559 0.629 1.00 70.09 79 TYR A CA 1
ATOM 574 C C . TYR A 1 80 ? 51.526 25.225 0.814 1.00 67.29 79 TYR A C 1
ATOM 575 O O . TYR A 1 80 ? 51.829 24.526 -0.147 1.00 65.49 79 TYR A O 1
ATOM 584 N N . GLY A 1 81 ? 51.777 24.862 2.060 1.00 65.06 80 GLY A N 1
ATOM 585 C CA . GLY A 1 81 ? 52.363 23.561 2.384 1.00 63.74 80 GLY A CA 1
ATOM 586 C C . GLY A 1 81 ? 52.323 23.354 3.871 1.00 62.20 80 GLY A C 1
ATOM 587 O O . GLY A 1 81 ? 52.118 24.304 4.617 1.00 59.09 80 GLY A O 1
ATOM 588 N N . LYS A 1 82 ? 52.493 22.109 4.303 1.00 60.41 81 LYS A N 1
ATOM 589 C CA . LYS A 1 82 ? 52.464 21.792 5.713 1.00 61.76 81 LYS A CA 1
ATOM 590 C C . LYS A 1 82 ? 53.365 20.580 6.003 1.00 61.93 81 LYS A C 1
ATOM 591 O O . LYS A 1 82 ? 53.607 19.778 5.131 1.00 60.75 81 LYS A O 1
ATOM 597 N N . SER A 1 83 ? 53.901 20.498 7.214 1.00 60.49 82 SER A N 1
ATOM 598 C CA . SER A 1 83 ? 54.767 19.404 7.605 1.00 61.11 82 SER A CA 1
ATOM 599 C C . SER A 1 83 ? 54.634 19.197 9.066 1.00 59.56 82 SER A C 1
ATOM 600 O O . SER A 1 83 ? 54.190 20.091 9.776 1.00 61.00 82 SER A O 1
ATOM 603 N N . ALA A 1 84 ? 55.110 18.047 9.537 1.00 60.82 83 ALA A N 1
ATOM 604 C CA . ALA A 1 84 ? 55.137 17.779 10.976 1.00 62.91 83 ALA A CA 1
ATOM 605 C C . ALA A 1 84 ? 56.366 16.902 11.280 1.00 61.57 83 ALA A C 1
ATOM 606 O O . ALA A 1 84 ? 56.751 16.034 10.509 1.00 62.96 83 ALA A O 1
ATOM 616 N N A VAL A 1 86 ? 57.765 14.552 14.329 0.50 66.58 85 VAL A N 1
ATOM 617 N N B VAL A 1 86 ? 57.654 14.557 14.338 0.50 65.21 85 VAL A N 1
ATOM 618 C CA A VAL A 1 86 ? 57.434 13.852 15.563 0.50 66.80 85 VAL A CA 1
ATOM 619 C CA B VAL A 1 86 ? 57.300 13.942 15.618 0.50 64.03 85 VAL A CA 1
ATOM 620 C C A VAL A 1 86 ? 58.699 13.687 16.400 0.50 66.36 85 VAL A C 1
ATOM 621 C C B VAL A 1 86 ? 58.608 13.648 16.395 0.50 65.15 85 VAL A C 1
ATOM 622 O O A VAL A 1 86 ? 59.783 13.382 15.881 0.50 65.43 85 VAL A O 1
ATOM 623 O O B VAL A 1 86 ? 59.634 13.264 15.820 0.50 65.22 85 VAL A O 1
ATOM 630 N N . GLY A 1 87 ? 58.576 13.898 17.702 1.00 67.34 86 GLY A N 1
ATOM 631 C CA . GLY A 1 87 ? 59.704 13.596 18.587 1.00 65.41 86 GLY A CA 1
ATOM 632 C C . GLY A 1 87 ? 59.935 12.098 18.716 1.00 64.14 86 GLY A C 1
ATOM 633 O O . GLY A 1 87 ? 59.072 11.254 18.373 1.00 60.52 86 GLY A O 1
ATOM 634 N N . GLU A 1 88 ? 61.077 11.770 19.290 1.00 65.36 87 GLU A N 1
ATOM 635 C CA . GLU A 1 88 ? 61.591 10.392 19.326 1.00 67.63 87 GLU A CA 1
ATOM 636 C C . GLU A 1 88 ? 60.670 9.317 19.988 1.00 64.93 87 GLU A C 1
ATOM 637 O O . GLU A 1 88 ? 60.679 8.148 19.580 1.00 65.20 87 GLU A O 1
ATOM 641 N N . ASN A 1 89 ? 59.874 9.690 20.990 1.00 66.24 88 ASN A N 1
ATOM 642 C CA . ASN A 1 89 ? 58.969 8.707 21.659 1.00 62.78 88 ASN A CA 1
ATOM 643 C C . ASN A 1 89 ? 57.598 8.555 20.981 1.00 61.98 88 ASN A C 1
ATOM 644 O O . ASN A 1 89 ? 56.742 7.787 21.429 1.00 63.15 88 ASN A O 1
ATOM 649 N N . GLY A 1 90 ? 57.416 9.255 19.858 1.00 63.23 89 GLY A N 1
ATOM 650 C CA . GLY A 1 90 ? 56.239 9.114 19.037 1.00 63.66 89 GLY A CA 1
ATOM 651 C C . GLY A 1 90 ? 56.466 8.161 17.866 1.00 64.66 89 GLY A C 1
ATOM 652 O O . GLY A 1 90 ? 57.438 7.413 17.840 1.00 63.90 89 GLY A O 1
ATOM 653 N N . GLU A 1 91 ? 55.525 8.173 16.928 1.00 62.98 90 GLU A N 1
ATOM 654 C CA . GLU A 1 91 ? 55.532 7.348 15.735 1.00 65.58 90 GLU A CA 1
ATOM 655 C C . GLU A 1 91 ? 55.254 8.249 14.559 1.00 64.10 90 GLU A C 1
ATOM 656 O O . GLU A 1 91 ? 54.570 9.258 14.705 1.00 63.42 90 GLU A O 1
ATOM 662 N N . LEU A 1 92 ? 55.711 7.837 13.381 1.00 65.07 91 LEU A N 1
ATOM 663 C CA . LEU A 1 92 ? 55.509 8.590 12.162 1.00 67.61 91 LEU A CA 1
ATOM 664 C C . LEU A 1 92 ? 54.028 8.759 11.845 1.00 67.80 91 LEU A C 1
ATOM 665 O O . LEU A 1 92 ? 53.637 9.789 11.297 1.00 68.01 91 LEU A O 1
ATOM 670 N N . GLU A 1 93 ? 53.212 7.763 12.209 1.00 66.55 92 GLU A N 1
ATOM 671 C CA . GLU A 1 93 ? 51.764 7.806 11.993 1.00 66.41 92 GLU A CA 1
ATOM 672 C C . GLU A 1 93 ? 51.111 8.933 12.760 1.00 63.24 92 GLU A C 1
ATOM 673 O O . GLU A 1 93 ? 50.057 9.402 12.362 1.00 64.22 92 GLU A O 1
ATOM 679 N N . HIS A 1 94 ? 51.728 9.351 13.866 1.00 63.95 93 HIS A N 1
ATOM 680 C CA . HIS A 1 94 ? 51.235 10.508 14.619 1.00 64.31 93 HIS A CA 1
ATOM 681 C C . HIS A 1 94 ? 51.346 11.819 13.803 1.00 63.98 93 HIS A C 1
ATOM 682 O O . HIS A 1 94 ? 50.454 12.658 13.836 1.00 60.64 93 HIS A O 1
ATOM 689 N N . ALA A 1 95 ? 52.430 11.953 13.055 1.00 62.81 94 ALA A N 1
ATOM 690 C CA . ALA A 1 95 ? 52.623 13.086 12.137 1.00 63.38 94 ALA A CA 1
ATOM 691 C C . ALA A 1 95 ? 51.607 12.995 11.005 1.00 63.31 94 ALA A C 1
ATOM 692 O O . ALA A 1 95 ? 50.998 13.993 10.617 1.00 66.33 94 ALA A O 1
ATOM 694 N N . ALA A 1 96 ? 51.429 11.808 10.443 1.00 63.44 95 ALA A N 1
ATOM 695 C CA . ALA A 1 96 ? 50.380 11.602 9.437 1.00 62.23 95 ALA A CA 1
ATOM 696 C C . ALA A 1 96 ? 49.005 12.078 9.920 1.00 62.87 95 ALA A C 1
ATOM 697 O O . ALA A 1 96 ? 48.289 12.770 9.190 1.00 62.19 95 ALA A O 1
ATOM 699 N N . ALA A 1 97 ? 48.648 11.702 11.149 1.00 62.24 96 ALA A N 1
ATOM 700 C CA . ALA A 1 97 ? 47.348 12.007 11.719 1.00 62.60 96 ALA A CA 1
ATOM 701 C C . ALA A 1 97 ? 47.198 13.493 11.875 1.00 63.90 96 ALA A C 1
ATOM 702 O O . ALA A 1 97 ? 46.188 14.076 11.493 1.00 66.76 96 ALA A O 1
ATOM 704 N N . ILE A 1 98 ? 48.207 14.112 12.474 1.00 66.99 97 ILE A N 1
ATOM 705 C CA . ILE A 1 98 ? 48.167 15.556 12.678 1.00 66.00 97 ILE A CA 1
ATOM 706 C C . ILE A 1 98 ? 48.026 16.323 11.333 1.00 64.31 97 ILE A C 1
ATOM 707 O O . ILE A 1 98 ? 47.314 17.302 11.273 1.00 66.30 97 ILE A O 1
ATOM 712 N N . LEU A 1 99 ? 48.556 15.796 10.242 1.00 62.71 98 LEU A N 1
ATOM 713 C CA . LEU A 1 99 ? 48.480 16.423 8.915 1.00 61.33 98 LEU A CA 1
ATOM 714 C C . LEU A 1 99 ? 47.300 15.999 8.045 1.00 63.86 98 LEU A C 1
ATOM 715 O O . LEU A 1 99 ? 47.153 16.469 6.912 1.00 59.52 98 LEU A O 1
ATOM 720 N N . HIS A 1 100 ? 46.500 15.076 8.545 1.00 61.50 99 HIS A N 1
ATOM 721 C CA . HIS A 1 100 ? 45.395 14.482 7.776 1.00 63.80 99 HIS A CA 1
ATOM 722 C C . HIS A 1 100 ? 44.315 15.472 7.307 1.00 65.10 99 HIS A C 1
ATOM 723 O O . HIS A 1 100 ? 44.001 15.509 6.127 1.00 65.22 99 HIS A O 1
ATOM 730 N N . PRO A 1 101 ? 43.750 16.282 8.212 1.00 68.84 100 PRO A N 1
ATOM 731 C CA . PRO A 1 101 ? 42.695 17.202 7.756 1.00 70.28 100 PRO A CA 1
ATOM 732 C C . PRO A 1 101 ? 43.141 18.203 6.739 1.00 69.46 100 PRO A C 1
ATOM 733 O O . PRO A 1 101 ? 44.267 18.668 6.817 1.00 68.06 100 PRO A O 1
ATOM 737 N N . LYS A 1 102 ? 42.271 18.553 5.795 1.00 68.48 101 LYS A N 1
ATOM 738 C CA . LYS A 1 102 ? 42.609 19.589 4.800 1.00 72.73 101 LYS A CA 1
ATOM 739 C C . LYS A 1 102 ? 42.698 20.963 5.518 1.00 74.02 101 LYS A C 1
ATOM 740 O O . LYS A 1 102 ? 41.981 21.187 6.489 1.00 77.75 101 LYS A O 1
ATOM 745 N N . LEU A 1 103 ? 43.592 21.857 5.106 1.00 75.92 102 LEU A N 1
ATOM 746 C CA . LEU A 1 103 ? 43.719 23.174 5.801 1.00 78.13 102 LEU A CA 1
ATOM 747 C C . LEU A 1 103 ? 42.396 23.967 5.973 1.00 76.76 102 LEU A C 1
ATOM 748 O O . LEU A 1 103 ? 41.630 24.152 5.019 1.00 74.25 102 LEU A O 1
ATOM 753 N N . LEU A 1 117 ? 46.464 19.797 -4.903 1.00 87.89 116 LEU A N 1
ATOM 754 C CA . LEU A 1 117 ? 46.434 19.522 -3.466 1.00 88.24 116 LEU A CA 1
ATOM 755 C C . LEU A 1 117 ? 47.669 20.117 -2.794 1.00 85.63 116 LEU A C 1
ATOM 756 O O . LEU A 1 117 ? 48.700 20.349 -3.445 1.00 88.47 116 LEU A O 1
ATOM 758 N N . VAL A 1 118 ? 47.541 20.393 -1.498 1.00 80.41 117 VAL A N 1
ATOM 759 C CA . VAL A 1 118 ? 48.620 20.986 -0.690 1.00 75.94 117 VAL A CA 1
ATOM 760 C C . VAL A 1 118 ? 49.707 19.943 -0.341 1.00 73.96 117 VAL A C 1
ATOM 761 O O . VAL A 1 118 ? 49.404 18.885 0.209 1.00 72.95 117 VAL A O 1
ATOM 765 N N . PRO A 1 119 ? 50.980 20.222 -0.679 1.00 71.33 118 PRO A N 1
ATOM 766 C CA . PRO A 1 119 ? 51.981 19.212 -0.322 1.00 70.54 118 PRO A CA 1
ATOM 767 C C . PRO A 1 119 ? 52.210 19.121 1.189 1.00 70.33 118 PRO A C 1
ATOM 768 O O . PRO A 1 119 ? 52.032 20.105 1.907 1.00 66.94 118 PRO A O 1
ATOM 772 N N . SER A 1 120 ? 52.532 17.927 1.674 1.00 71.12 119 SER A N 1
ATOM 773 C CA . SER A 1 120 ? 52.881 17.759 3.083 1.00 72.22 119 SER A CA 1
ATOM 774 C C . SER A 1 120 ? 54.067 16.808 3.233 1.00 72.71 119 SER A C 1
ATOM 775 O O . SER A 1 120 ? 54.318 16.017 2.345 1.00 74.20 119 SER A O 1
ATOM 778 N N . SER A 1 121 ? 54.832 16.910 4.318 1.00 70.46 120 SER A N 1
ATOM 779 C CA . SER A 1 121 ? 55.889 15.929 4.583 1.00 68.93 120 SER A CA 1
ATOM 780 C C . SER A 1 121 ? 55.856 15.619 6.063 1.00 68.49 120 SER A C 1
ATOM 781 O O . SER A 1 121 ? 55.467 16.444 6.869 1.00 65.25 120 SER A O 1
ATOM 784 N N . LYS A 1 122 ? 56.266 14.416 6.423 1.00 69.28 121 LYS A N 1
ATOM 785 C CA . LYS A 1 122 ? 56.298 13.996 7.817 1.00 69.30 121 LYS A CA 1
ATOM 786 C C . LYS A 1 122 ? 57.673 13.405 8.071 1.00 67.51 121 LYS A C 1
ATOM 787 O O . LYS A 1 122 ? 58.224 12.734 7.207 1.00 67.53 121 LYS A O 1
ATOM 793 N N . LYS A 1 123 ? 58.216 13.680 9.252 1.00 67.40 122 LYS A N 1
ATOM 794 C CA . LYS A 1 123 ? 59.528 13.200 9.668 1.00 68.20 122 LYS A CA 1
ATOM 795 C C . LYS A 1 123 ? 59.544 12.884 11.170 1.00 66.59 122 LYS A C 1
ATOM 796 O O . LYS A 1 123 ? 58.749 13.409 11.923 1.00 65.52 122 LYS A O 1
ATOM 809 N N . GLY A 1 125 ? 62.191 13.394 14.355 1.00 63.61 124 GLY A N 1
ATOM 810 C CA . GLY A 1 125 ? 63.396 14.165 14.623 1.00 65.02 124 GLY A CA 1
ATOM 811 C C . GLY A 1 125 ? 63.629 14.374 16.083 1.00 63.91 124 GLY A C 1
ATOM 812 O O . GLY A 1 125 ? 62.971 13.778 16.928 1.00 67.51 124 GLY A O 1
ATOM 813 N N . SER A 1 126 ? 64.558 15.252 16.373 1.00 65.92 125 SER A N 1
ATOM 814 C CA . SER A 1 126 ? 64.911 15.589 17.730 1.00 67.17 125 SER A CA 1
ATOM 815 C C . SER A 1 126 ? 65.116 17.113 17.830 1.00 66.75 125 SER A C 1
ATOM 816 O O . SER A 1 126 ? 65.043 17.827 16.805 1.00 65.40 125 SER A O 1
ATOM 819 N N . PRO A 1 127 ? 65.313 17.626 19.058 1.00 65.91 126 PRO A N 1
ATOM 820 C CA . PRO A 1 127 ? 65.397 19.081 19.217 1.00 67.10 126 PRO A CA 1
ATOM 821 C C . PRO A 1 127 ? 66.426 19.749 18.324 1.00 65.82 126 PRO A C 1
ATOM 822 O O . PRO A 1 127 ? 67.557 19.302 18.268 1.00 66.76 126 PRO A O 1
ATOM 826 N N . GLY A 1 128 ? 66.028 20.803 17.614 1.00 65.96 127 GLY A N 1
ATOM 827 C CA . GLY A 1 128 ? 66.957 21.560 16.799 1.00 67.26 127 GLY A CA 1
ATOM 828 C C . GLY A 1 128 ? 67.107 21.083 15.369 1.00 66.32 127 GLY A C 1
ATOM 829 O O . GLY A 1 128 ? 67.726 21.764 14.592 1.00 65.12 127 GLY A O 1
ATOM 830 N N . GLN A 1 129 ? 66.537 19.932 15.006 1.00 66.01 128 GLN A N 1
ATOM 831 C CA . GLN A 1 129 ? 66.654 19.442 13.648 1.00 64.77 128 GLN A CA 1
ATOM 832 C C . GLN A 1 129 ? 65.744 20.235 12.725 1.00 64.87 128 GLN A C 1
ATOM 833 O O . GLN A 1 129 ? 64.608 20.635 13.094 1.00 64.85 128 GLN A O 1
ATOM 839 N N . VAL A 1 130 ? 66.250 20.422 11.512 1.00 64.01 129 VAL A N 1
ATOM 840 C CA . VAL A 1 130 ? 65.576 21.172 10.471 1.00 64.79 129 VAL A CA 1
ATOM 841 C C . VAL A 1 130 ? 64.456 20.381 9.799 1.00 65.31 129 VAL A C 1
ATOM 842 O O . VAL A 1 130 ? 64.614 19.213 9.452 1.00 63.88 129 VAL A O 1
ATOM 846 N N . LEU A 1 131 ? 63.296 21.025 9.667 1.00 65.04 130 LEU A N 1
ATOM 847 C CA . LEU A 1 131 ? 62.138 20.426 8.991 1.00 64.56 130 LEU A CA 1
ATOM 848 C C . LEU A 1 131 ? 61.952 21.226 7.713 1.00 66.19 130 LEU A C 1
ATOM 849 O O . LEU A 1 131 ? 61.860 22.455 7.750 1.00 66.50 130 LEU A O 1
ATOM 854 N N . ASP A 1 132 ? 61.892 20.526 6.593 1.00 66.49 131 ASP A N 1
ATOM 855 C CA . ASP A 1 132 ? 61.674 21.159 5.323 1.00 71.04 131 ASP A CA 1
ATOM 856 C C . ASP A 1 132 ? 60.175 21.184 5.042 1.00 73.50 131 ASP A C 1
ATOM 857 O O . ASP A 1 132 ? 59.536 20.138 5.009 1.00 78.28 131 ASP A O 1
ATOM 862 N N . VAL A 1 133 ? 59.599 22.376 4.911 1.00 70.32 132 VAL A N 1
ATOM 863 C CA . VAL A 1 133 ? 58.172 22.507 4.616 1.00 66.94 132 VAL A CA 1
ATOM 864 C C . VAL A 1 133 ? 57.993 22.702 3.096 1.00 65.74 132 VAL A C 1
ATOM 865 O O . VAL A 1 133 ? 58.452 23.669 2.537 1.00 62.32 132 VAL A O 1
ATOM 869 N N . PRO A 1 134 ? 57.338 21.759 2.427 1.00 65.95 133 PRO A N 1
ATOM 870 C CA . PRO A 1 134 ? 57.134 21.880 0.991 1.00 66.90 133 PRO A CA 1
ATOM 871 C C . PRO A 1 134 ? 56.165 23.021 0.618 1.00 68.52 133 PRO A C 1
ATOM 872 O O . PRO A 1 134 ? 55.345 23.435 1.433 1.00 70.45 133 PRO A O 1
ATOM 876 N N . LEU A 1 135 ? 56.299 23.558 -0.581 1.00 71.63 134 LEU A N 1
ATOM 877 C CA . LEU A 1 135 ? 55.427 24.643 -1.045 1.00 73.83 134 LEU A CA 1
ATOM 878 C C . LEU A 1 135 ? 54.942 24.289 -2.447 1.00 77.87 134 LEU A C 1
ATOM 879 O O . LEU A 1 135 ? 55.722 24.283 -3.396 1.00 78.09 134 LEU A O 1
ATOM 884 N N . GLY A 1 136 ? 53.664 23.975 -2.567 1.00 81.27 135 GLY A N 1
ATOM 885 C CA . GLY A 1 136 ? 53.108 23.617 -3.850 1.00 85.52 135 GLY A CA 1
ATOM 886 C C . GLY A 1 136 ? 52.318 24.794 -4.376 1.00 88.64 135 GLY A C 1
ATOM 887 O O . GLY A 1 136 ? 51.505 25.370 -3.641 1.00 89.75 135 GLY A O 1
ATOM 888 N N . HIS A 1 137 ? 52.561 25.143 -5.643 1.00 91.71 136 HIS A N 1
ATOM 889 C CA . HIS A 1 137 ? 51.847 26.226 -6.334 1.00 92.70 136 HIS A CA 1
ATOM 890 C C . HIS A 1 137 ? 50.481 25.735 -6.777 1.00 90.63 136 HIS A C 1
ATOM 891 O O . HIS A 1 137 ? 49.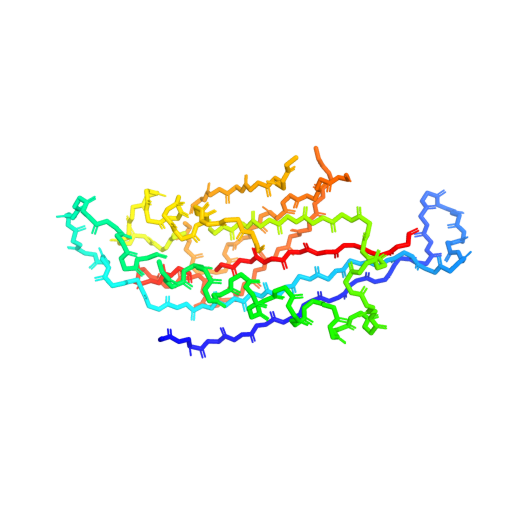522 26.493 -6.767 1.00 90.45 136 HIS A O 1
ATOM 898 N N . PHE A 1 147 ? 58.913 20.282 -5.593 1.00 113.44 146 PHE A N 1
ATOM 899 C CA . PHE A 1 147 ? 58.414 21.454 -4.858 1.00 112.61 146 PHE A CA 1
ATOM 900 C C . PHE A 1 147 ? 59.532 22.382 -4.355 1.00 109.49 146 PHE A C 1
ATOM 901 O O . PHE A 1 147 ? 60.664 21.949 -4.118 1.00 109.93 146 PHE A O 1
ATOM 909 N N . ASP A 1 148 ? 59.203 23.668 -4.229 1.00 104.93 147 ASP A N 1
ATOM 910 C CA . ASP A 1 148 ? 60.062 24.636 -3.549 1.00 100.22 147 ASP A CA 1
ATOM 911 C C . ASP A 1 148 ? 59.869 24.323 -2.047 1.00 92.68 147 ASP A C 1
ATOM 912 O O . ASP A 1 148 ? 59.181 23.341 -1.697 1.00 90.66 147 ASP A O 1
ATOM 917 N N . GLY A 1 149 ? 60.461 25.117 -1.160 1.00 83.41 148 GLY A N 1
ATOM 918 C CA . GLY A 1 149 ? 60.271 24.884 0.258 1.00 80.05 148 GLY A CA 1
ATOM 919 C C . GLY A 1 149 ? 60.855 25.930 1.175 1.00 77.08 148 GLY A C 1
ATOM 920 O O . GLY A 1 149 ? 61.518 26.877 0.744 1.00 77.65 148 GLY A O 1
ATOM 921 N N . ILE A 1 150 ? 60.579 25.780 2.460 1.00 71.96 149 ILE A N 1
ATOM 922 C CA . ILE A 1 150 ? 61.191 26.643 3.444 1.00 69.57 149 ILE A CA 1
ATOM 923 C C . ILE A 1 150 ? 61.594 25.777 4.636 1.00 67.81 149 ILE A C 1
ATOM 924 O O . ILE A 1 150 ? 60.855 24.881 5.042 1.00 66.11 149 ILE A O 1
ATOM 929 N N . GLU A 1 151 ? 62.778 26.023 5.169 1.00 65.74 150 GLU A N 1
ATOM 930 C CA . GLU A 1 151 ? 63.290 25.283 6.305 1.00 65.05 150 GLU A CA 1
ATOM 931 C C . GLU A 1 151 ? 62.925 25.968 7.579 1.00 65.61 150 GLU A C 1
ATOM 932 O O . GLU A 1 151 ? 62.990 27.199 7.685 1.00 70.35 150 GLU A O 1
ATOM 938 N N . VAL A 1 152 ? 62.539 25.182 8.571 1.00 66.86 151 VAL A N 1
ATOM 939 C CA . VAL A 1 152 ? 62.278 25.706 9.896 1.00 67.37 151 VAL A CA 1
ATOM 940 C C . VAL A 1 152 ? 62.968 24.838 10.923 1.00 68.01 151 VAL A C 1
ATOM 941 O O . VAL A 1 152 ? 63.187 23.643 10.709 1.00 66.43 151 VAL A O 1
ATOM 945 N N . ARG A 1 153 ? 63.360 25.462 12.029 1.00 68.16 152 ARG A N 1
ATOM 946 C CA . ARG A 1 153 ? 63.828 24.716 13.188 1.00 65.70 152 ARG A CA 1
ATOM 947 C C . ARG A 1 153 ? 63.603 25.491 14.436 1.00 66.32 152 ARG A C 1
ATOM 948 O O . ARG A 1 153 ? 63.409 26.676 14.378 1.00 70.24 152 ARG A O 1
ATOM 956 N N . LEU A 1 154 ? 63.562 24.806 15.562 1.00 68.33 153 LEU A N 1
ATOM 957 C CA . LEU A 1 154 ? 63.541 25.464 16.861 1.00 68.80 153 LEU A CA 1
ATOM 958 C C . LEU A 1 154 ? 64.593 24.717 17.688 1.00 68.96 153 LEU A C 1
ATOM 959 O O . LEU A 1 154 ? 64.594 23.467 17.704 1.00 67.81 153 LEU A O 1
ATOM 964 N N . ASN A 1 155 ? 65.453 25.473 18.379 1.00 65.93 154 ASN A N 1
ATOM 965 C CA . ASN A 1 155 ? 66.565 24.914 19.121 1.00 67.61 154 ASN A CA 1
ATOM 966 C C . ASN A 1 155 ? 66.140 23.847 20.120 1.00 67.32 154 ASN A C 1
ATOM 967 O O . ASN A 1 155 ? 66.869 22.893 20.344 1.00 65.09 154 ASN A O 1
ATOM 972 N N . ASP A 1 156 ? 64.935 23.962 20.671 1.00 67.08 155 ASP A N 1
ATOM 973 C CA . ASP A 1 156 ? 64.541 23.089 21.764 1.00 66.35 155 ASP A CA 1
ATOM 974 C C . ASP A 1 156 ? 63.333 22.212 21.450 1.00 66.18 155 ASP A C 1
ATOM 975 O O . ASP A 1 156 ? 62.693 21.707 22.348 1.00 63.41 155 ASP A O 1
ATOM 980 N N . ALA A 1 157 ? 63.029 22.013 20.175 1.00 63.72 156 ALA A N 1
ATOM 981 C CA . ALA A 1 157 ? 61.847 21.293 19.824 1.00 62.01 156 ALA A CA 1
ATOM 982 C C . ALA A 1 157 ? 62.083 20.546 18.523 1.00 62.95 156 ALA A C 1
ATOM 983 O O . ALA A 1 157 ? 62.952 20.937 17.729 1.00 64.29 156 ALA A O 1
ATOM 985 N N . PRO A 1 158 ? 61.363 19.428 18.314 1.00 64.56 157 PRO A N 1
ATOM 986 C CA . PRO A 1 158 ? 60.446 18.763 19.262 1.00 65.37 157 PRO A CA 1
ATOM 987 C C . PRO A 1 158 ? 61.180 17.840 20.253 1.00 65.45 157 PRO A C 1
ATOM 988 O O . PRO A 1 158 ? 62.029 17.045 19.863 1.00 66.01 157 PRO A O 1
ATOM 992 N N A ARG A 1 159 ? 60.854 17.962 21.532 0.50 65.35 158 ARG A N 1
ATOM 993 N N B ARG A 1 159 ? 60.850 17.974 21.532 0.50 65.89 158 ARG A N 1
ATOM 994 C CA A ARG A 1 159 ? 61.360 17.038 22.523 0.50 64.55 158 ARG A CA 1
ATOM 995 C CA B ARG A 1 159 ? 61.342 17.067 22.550 0.50 65.74 158 ARG A CA 1
ATOM 996 C C A ARG A 1 159 ? 60.752 15.663 22.233 0.50 64.19 158 ARG A C 1
ATOM 997 C C B ARG A 1 159 ? 60.714 15.683 22.285 0.50 64.65 158 ARG A C 1
ATOM 998 O O A ARG A 1 159 ? 59.851 15.522 21.401 0.50 61.33 158 ARG A O 1
ATOM 999 O O B ARG A 1 159 ? 59.768 15.557 21.503 0.50 61.86 158 ARG A O 1
ATOM 1014 N N . ALA A 1 160 ? 61.240 14.651 22.922 1.00 62.85 159 ALA A N 1
ATOM 1015 C CA . ALA A 1 160 ? 60.819 13.272 22.654 1.00 64.24 159 ALA A CA 1
ATOM 1016 C C . ALA A 1 160 ? 59.299 13.031 22.727 1.00 61.99 159 ALA A C 1
ATOM 1017 O O . ALA A 1 160 ? 58.739 12.231 21.951 1.00 64.11 159 ALA A O 1
ATOM 1019 N N . ASN A 1 161 ? 58.621 13.744 23.620 1.00 62.77 160 ASN A N 1
ATOM 1020 C CA . ASN A 1 161 ? 57.172 13.602 23.777 1.00 65.33 160 ASN A CA 1
ATOM 1021 C C . ASN A 1 161 ? 56.347 14.676 23.070 1.00 64.59 160 ASN A C 1
ATOM 1022 O O . ASN A 1 161 ? 55.197 14.888 23.430 1.00 64.69 160 ASN A O 1
ATOM 1027 N N . GLU A 1 162 ? 56.922 15.328 22.053 1.00 65.52 161 GLU A N 1
ATOM 1028 C CA . GLU A 1 162 ? 56.251 16.403 21.343 1.00 64.65 161 GLU A CA 1
ATOM 1029 C C . GLU A 1 162 ? 56.099 16.152 19.851 1.00 64.97 161 GLU A C 1
ATOM 1030 O O . GLU A 1 162 ? 56.693 15.222 19.300 1.00 62.68 161 GLU A O 1
ATOM 1036 N N . ILE A 1 163 ? 55.314 17.033 19.222 1.00 65.20 162 ILE A N 1
ATOM 1037 C CA . ILE A 1 163 ? 55.203 17.165 17.749 1.00 66.43 162 ILE A CA 1
ATOM 1038 C C . ILE A 1 163 ? 55.384 18.656 17.365 1.00 67.40 162 ILE A C 1
ATOM 1039 O O . ILE A 1 163 ? 54.835 19.541 18.042 1.00 67.33 162 ILE A O 1
ATOM 1052 N N . VAL A 1 165 ? 54.653 21.099 14.361 1.00 65.09 164 VAL A N 1
ATOM 1053 C CA . VAL A 1 165 ? 53.797 21.169 13.174 1.00 65.77 164 VAL A CA 1
ATOM 1054 C C . VAL A 1 165 ? 53.997 22.541 12.500 1.00 64.27 164 VAL A C 1
ATOM 1055 O O . VAL A 1 165 ? 54.032 23.527 13.177 1.00 63.83 164 VAL A O 1
ATOM 1059 N N . ALA A 1 166 ? 54.078 22.580 11.179 1.00 64.32 165 ALA A N 1
ATOM 1060 C CA . ALA A 1 166 ? 54.300 23.787 10.416 1.00 63.35 165 ALA A CA 1
ATOM 1061 C C . ALA A 1 166 ? 53.337 23.935 9.234 1.00 62.86 165 ALA A C 1
ATOM 1062 O O . ALA A 1 166 ? 52.981 22.959 8.565 1.00 63.21 165 ALA A O 1
ATOM 1064 N N . VAL A 1 167 ? 52.916 25.182 8.996 1.00 64.06 166 VAL A N 1
ATOM 1065 C CA . VAL A 1 167 ? 52.162 25.582 7.800 1.00 59.95 166 VAL A CA 1
ATOM 1066 C C . VAL A 1 167 ? 52.908 26.759 7.148 1.00 63.88 166 VAL A C 1
ATOM 1067 O O . VAL A 1 167 ? 53.326 27.709 7.837 1.00 60.92 166 VAL A O 1
ATOM 1071 N N . ALA A 1 168 ? 53.090 26.696 5.830 1.00 61.70 167 ALA A N 1
ATOM 1072 C CA . ALA 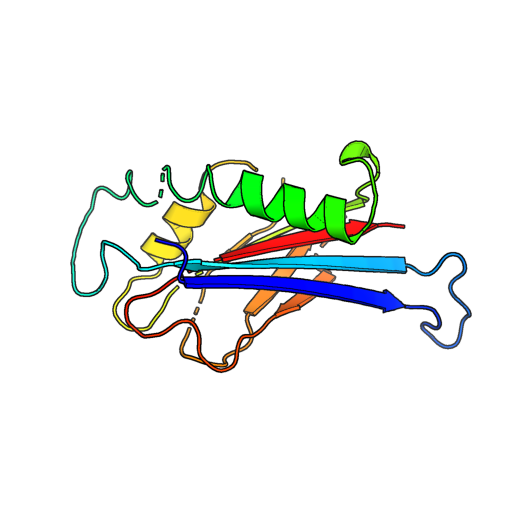A 1 168 ? 53.792 27.736 5.083 1.00 60.42 167 ALA A CA 1
ATOM 1073 C C . ALA A 1 168 ? 52.903 28.241 3.953 1.00 62.88 167 ALA A C 1
ATOM 1074 O O . ALA A 1 168 ? 52.060 27.496 3.445 1.00 61.18 167 ALA A O 1
ATOM 1076 N N . VAL A 1 169 ? 53.108 29.506 3.591 1.00 61.90 168 VAL A N 1
ATOM 1077 C CA . VAL A 1 169 ? 52.408 30.208 2.531 1.00 64.48 168 VAL A CA 1
ATOM 1078 C C . VAL A 1 169 ? 53.435 31.135 1.861 1.00 64.76 168 VAL A C 1
ATOM 1079 O O . VAL A 1 169 ? 54.353 31.625 2.524 1.00 65.36 168 VAL A O 1
ATOM 1083 N N . THR A 1 170 ? 53.319 31.335 0.550 1.00 64.26 169 THR A N 1
ATOM 1084 C CA . THR A 1 170 ? 54.169 32.272 -0.151 1.00 65.36 169 THR A CA 1
ATOM 1085 C C . THR A 1 170 ? 53.296 33.339 -0.766 1.00 66.22 169 THR A 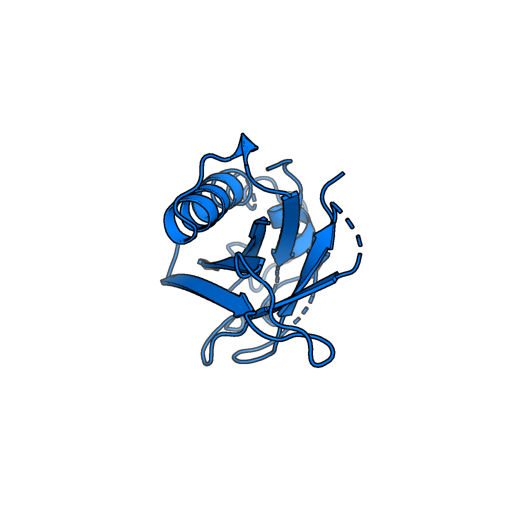C 1
ATOM 1086 O O . THR A 1 170 ? 52.118 33.121 -1.020 1.00 63.04 169 THR A O 1
ATOM 1090 N N . ASP A 1 171 ? 53.890 34.505 -0.957 1.00 67.86 170 ASP A N 1
ATOM 1091 C CA . ASP A 1 171 ? 53.214 35.619 -1.585 1.00 74.11 170 ASP A CA 1
ATOM 1092 C C . ASP A 1 171 ? 54.100 36.297 -2.610 1.00 76.84 170 ASP A C 1
ATOM 1093 O O . ASP A 1 171 ? 55.252 36.653 -2.330 1.00 75.12 170 ASP A O 1
ATOM 1098 N N . SER A 1 172 ? 53.554 36.465 -3.805 1.00 83.69 171 SER A N 1
ATOM 1099 C CA . SER A 1 172 ? 54.163 37.322 -4.846 1.00 87.29 171 SER A CA 1
ATOM 1100 C C . SER A 1 172 ? 55.102 36.553 -5.775 1.00 89.66 171 SER A C 1
ATOM 1101 O O . SER A 1 172 ? 55.391 37.021 -6.881 1.00 90.03 171 SER A O 1
#

Sequence (143 aa):
KIRKIAVFIEETRIEAGREISPPTRKAVAVAVIENPFAGRYVEDLTELDTGAEELGALLGERCVQALGIRPEQAESYGKSAVVGENGELEHAAAILHPKLLVPSSKKGSPGQVLDVPLGHFDGIEVRLNDAPRRANEIVAVAVTDS

B-factor: mean 70.09, std 10.64, range [39.54, 117.58]

Radius of gyration: 15.44 Å; Cα contacts (8 Å, |Δi|>4): 347; chains: 1; bounding box: 30×42×35 Å

CATH classification: 3.30.1330.110

Nearest PDB structures (foldseek):
  2qtp-assembly1_A  TM=1.007E+00  e=4.22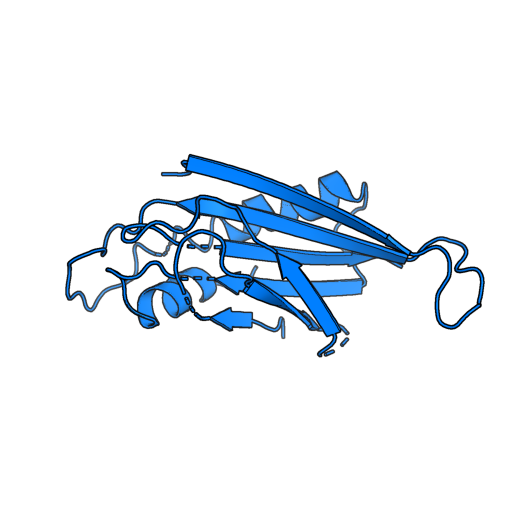6E-30  Ruegeria pomeroyi DSS-3
  3byq-assembly1_B  TM=8.866E-01  e=3.173E-14  Bordetella bronchiseptica RB50
  1fnk-assembly1_A  TM=4.425E-01  e=6.742E-02  Bacillus subtilis
  1xho-assembly1_B  TM=4.752E-01  e=1.231E+00  Acetivibrio thermocellus
  5a4r-assembly1_A-2  TM=2.844E-01  e=5.607E-01  Mus musculus

Solvent-accessible surface area: 7859 Å² total